Protein AF-A0A9E4HR88-F1 (afdb_monomer)

Structure (mmCIF, N/CA/C/O backbone):
data_AF-A0A9E4HR88-F1
#
_entry.id   AF-A0A9E4HR88-F1
#
loop_
_atom_site.group_PDB
_atom_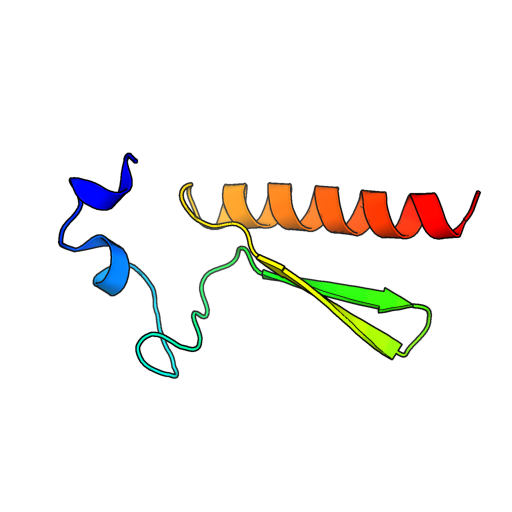site.id
_atom_site.type_symbol
_atom_site.label_atom_id
_atom_site.label_alt_id
_atom_site.label_comp_id
_atom_site.label_asym_id
_atom_site.label_entity_id
_atom_site.label_seq_id
_atom_site.pdbx_PDB_ins_code
_atom_site.Cartn_x
_atom_site.Cartn_y
_atom_site.Cartn_z
_atom_site.occupancy
_atom_site.B_iso_or_equiv
_atom_site.auth_seq_id
_atom_site.auth_comp_id
_atom_site.auth_asym_id
_atom_site.auth_atom_id
_atom_site.pdbx_PDB_model_num
ATOM 1 N N . GLU A 1 1 ? 11.318 14.950 -12.795 1.00 58.66 1 GLU A N 1
ATOM 2 C CA . GLU A 1 1 ? 10.821 13.664 -12.276 1.00 58.66 1 GLU A CA 1
ATOM 3 C C . GLU A 1 1 ? 11.751 12.533 -12.702 1.00 58.66 1 GLU A C 1
ATOM 5 O O . GLU A 1 1 ? 11.933 12.349 -13.896 1.00 58.66 1 GLU A O 1
ATOM 10 N N . GLN A 1 2 ? 12.375 11.808 -11.765 1.00 59.34 2 GLN A N 1
ATOM 11 C CA . GLN A 1 2 ? 13.399 10.780 -12.065 1.00 59.34 2 GLN A CA 1
ATOM 12 C C . GLN A 1 2 ? 12.876 9.591 -12.893 1.00 59.34 2 GLN A C 1
ATOM 14 O O . GLN A 1 2 ? 13.658 8.879 -13.520 1.00 59.34 2 GLN A O 1
ATOM 19 N N . TRP A 1 3 ? 11.562 9.356 -12.888 1.00 63.94 3 TRP A N 1
ATOM 20 C CA . TRP A 1 3 ? 10.924 8.302 -13.675 1.00 63.94 3 TRP A CA 1
ATOM 21 C C . TRP A 1 3 ? 10.792 8.662 -15.162 1.00 63.94 3 TRP A C 1
ATOM 23 O O . TRP A 1 3 ? 10.713 7.757 -15.987 1.00 63.94 3 TRP A O 1
ATOM 33 N N . ALA A 1 4 ? 10.815 9.952 -15.525 1.00 69.00 4 ALA A N 1
ATOM 34 C CA . ALA A 1 4 ? 10.655 10.399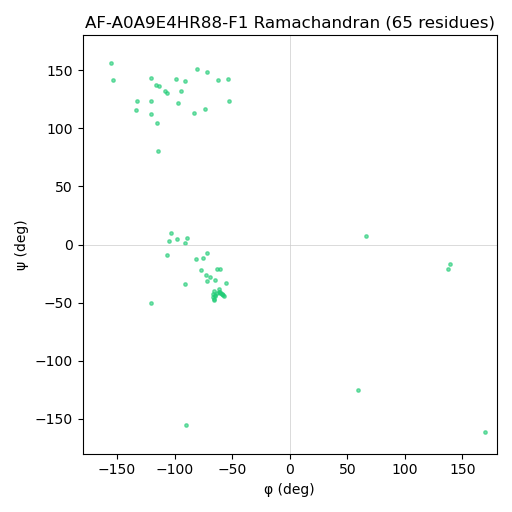 -16.913 1.00 69.00 4 ALA A CA 1
ATOM 35 C C . ALA A 1 4 ? 11.810 9.926 -17.814 1.00 69.00 4 ALA A C 1
ATOM 37 O O . ALA A 1 4 ? 11.601 9.617 -18.984 1.00 69.00 4 ALA A O 1
ATOM 38 N N . ASP A 1 5 ? 13.005 9.781 -17.237 1.00 80.06 5 ASP A N 1
ATOM 39 C CA . ASP A 1 5 ? 14.207 9.303 -17.928 1.00 80.06 5 ASP A CA 1
ATOM 40 C C . ASP A 1 5 ? 14.352 7.767 -17.879 1.00 80.06 5 ASP A C 1
ATOM 42 O O . ASP A 1 5 ? 15.357 7.209 -18.322 1.00 80.06 5 ASP A O 1
ATOM 46 N N . ARG A 1 6 ? 13.352 7.056 -17.333 1.00 74.75 6 ARG A N 1
ATOM 47 C CA . ARG A 1 6 ? 13.316 5.591 -17.213 1.00 74.75 6 ARG A CA 1
ATOM 48 C C . ARG A 1 6 ? 12.184 5.023 -18.078 1.00 74.75 6 ARG A C 1
ATOM 50 O O . ARG A 1 6 ? 11.139 4.652 -17.546 1.00 74.75 6 ARG A O 1
ATOM 57 N N . PRO A 1 7 ? 12.384 4.873 -19.401 1.00 73.81 7 PRO A N 1
ATOM 58 C CA . PRO A 1 7 ? 11.329 4.434 -20.321 1.00 73.81 7 PRO A CA 1
ATOM 59 C C . PRO A 1 7 ? 10.767 3.039 -20.002 1.00 73.81 7 PRO A C 1
ATOM 61 O O . PRO A 1 7 ? 9.648 2.728 -20.392 1.00 73.81 7 PRO A O 1
ATOM 64 N N . MET A 1 8 ? 11.515 2.215 -19.260 1.00 74.06 8 MET A N 1
ATOM 65 C CA . MET A 1 8 ? 11.090 0.880 -18.824 1.00 74.06 8 MET A CA 1
ATOM 66 C C . MET A 1 8 ? 10.531 0.842 -17.392 1.00 74.06 8 MET A C 1
ATOM 68 O O . MET A 1 8 ? 10.249 -0.244 -16.889 1.00 74.06 8 MET A O 1
ATOM 72 N N . PHE A 1 9 ? 10.377 1.984 -16.713 1.00 72.94 9 PHE A N 1
ATOM 73 C CA . PHE A 1 9 ? 9.861 2.041 -15.341 1.00 72.94 9 PHE A CA 1
ATOM 74 C C . PHE A 1 9 ? 8.469 1.401 -15.187 1.00 72.94 9 PHE A C 1
ATOM 76 O O . PHE A 1 9 ? 8.323 0.587 -14.276 1.00 72.94 9 PHE A O 1
ATOM 83 N N . PRO A 1 10 ? 7.488 1.632 -16.085 1.00 67.62 10 PRO A N 1
ATOM 84 C CA . PRO A 1 10 ? 6.189 0.957 -15.989 1.00 67.62 10 PRO A CA 1
ATOM 85 C C . PRO A 1 10 ? 6.322 -0.571 -16.079 1.00 67.62 10 PRO A C 1
ATOM 87 O O . PRO A 1 10 ? 5.763 -1.306 -15.281 1.00 67.62 10 PRO A O 1
ATOM 90 N N . THR A 1 11 ? 7.174 -1.061 -16.980 1.00 69.81 11 THR A N 1
ATOM 91 C CA . THR A 1 11 ? 7.486 -2.494 -17.132 1.00 69.81 11 THR A CA 1
ATOM 92 C C . THR A 1 11 ? 8.331 -3.093 -16.005 1.00 69.81 11 THR A C 1
ATOM 94 O O . THR A 1 11 ? 8.551 -4.301 -16.000 1.00 69.81 11 THR A O 1
ATOM 97 N N . SER A 1 12 ? 8.843 -2.283 -15.074 1.00 73.00 12 SER A N 1
ATOM 98 C CA . SER A 1 12 ? 9.578 -2.792 -13.907 1.00 73.00 12 SER A CA 1
ATOM 99 C C . SER A 1 12 ? 8.652 -3.263 -12.781 1.00 73.00 12 SER A C 1
ATOM 101 O O . SER A 1 12 ? 9.098 -3.934 -11.848 1.00 73.00 12 SER A O 1
ATOM 103 N N . LEU A 1 13 ? 7.364 -2.932 -12.879 1.00 76.25 13 LEU A N 1
ATOM 104 C CA . LEU A 1 13 ? 6.335 -3.341 -11.941 1.00 76.25 13 LEU A CA 1
ATOM 105 C C . LEU A 1 13 ? 5.703 -4.655 -12.403 1.00 76.25 13 LEU A C 1
ATOM 107 O O . LEU A 1 13 ? 5.474 -4.880 -13.592 1.00 76.25 13 LEU A O 1
ATOM 111 N N . VAL A 1 14 ? 5.422 -5.540 -11.450 1.00 82.94 14 VAL A N 1
ATOM 112 C CA . VAL A 1 14 ? 4.598 -6.716 -11.715 1.00 82.94 14 VAL A CA 1
ATOM 113 C C . VAL A 1 14 ? 3.152 -6.268 -11.601 1.00 82.94 14 VAL A C 1
ATOM 115 O O . VAL A 1 14 ? 2.689 -5.906 -10.518 1.00 82.94 14 VAL A O 1
ATOM 118 N N . GLU A 1 15 ? 2.442 -6.293 -12.721 1.00 85.69 15 GLU A N 1
ATOM 119 C CA . GLU A 1 15 ? 1.058 -5.844 -12.799 1.00 85.69 15 GLU A CA 1
ATOM 120 C C . GLU A 1 15 ? 0.116 -7.016 -13.091 1.00 85.69 15 GLU A C 1
ATOM 122 O O . GLU A 1 15 ? 0.392 -7.853 -13.950 1.00 85.69 15 GLU A O 1
ATOM 127 N N . ILE A 1 16 ? -1.015 -7.075 -12.382 1.00 87.50 16 ILE A N 1
ATOM 128 C CA . ILE A 1 16 ? -2.107 -8.023 -12.686 1.00 87.50 16 ILE A CA 1
ATOM 129 C C . ILE A 1 16 ? -3.110 -7.377 -13.646 1.00 87.50 16 ILE A C 1
ATOM 131 O O . ILE A 1 16 ? -3.693 -8.049 -14.496 1.00 87.50 16 ILE A O 1
ATOM 135 N N . ILE A 1 17 ? -3.301 -6.063 -13.518 1.00 86.69 17 ILE A N 1
ATOM 136 C CA . ILE A 1 17 ? -4.113 -5.257 -14.427 1.00 86.69 17 ILE A CA 1
ATOM 137 C C . ILE A 1 17 ? -3.181 -4.195 -15.007 1.00 86.69 17 ILE A C 1
ATOM 139 O O . ILE A 1 17 ? -2.750 -3.334 -14.235 1.00 86.69 17 ILE A O 1
ATOM 143 N N . PRO A 1 18 ? -2.867 -4.242 -16.315 1.00 82.81 18 PRO A N 1
ATOM 144 C CA . PRO A 1 18 ? -1.955 -3.291 -16.941 1.00 82.81 18 PRO A CA 1
ATOM 145 C C . PRO A 1 18 ? -2.346 -1.834 -16.667 1.00 82.81 18 PRO A C 1
ATOM 147 O O . PRO A 1 18 ? -3.475 -1.432 -16.952 1.00 82.81 18 PRO A O 1
ATOM 150 N N . GLY A 1 19 ? -1.429 -1.059 -16.089 1.00 79.69 19 GLY A N 1
ATOM 151 C CA . GLY A 1 19 ? -1.627 0.333 -15.679 1.00 79.69 19 GLY A CA 1
ATOM 152 C C . GLY A 1 19 ? -2.632 0.544 -14.539 1.00 79.69 19 GLY A C 1
ATOM 153 O O . GLY A 1 19 ? -2.984 1.686 -14.253 1.00 79.69 19 GLY A O 1
ATOM 154 N N . GLY A 1 20 ? -3.123 -0.530 -13.912 1.00 83.94 20 GLY A N 1
ATOM 155 C CA . GLY A 1 20 ? -4.173 -0.486 -12.894 1.00 83.94 20 GLY A CA 1
ATOM 156 C C . GLY A 1 20 ? -3.755 -1.053 -11.540 1.00 83.94 20 GLY A C 1
ATOM 157 O O . GLY A 1 20 ? -3.968 -0.406 -10.519 1.00 83.94 20 GLY A O 1
ATOM 158 N N . VAL A 1 21 ? -3.174 -2.259 -11.507 1.00 87.69 21 VAL A N 1
ATOM 159 C CA . VAL A 1 21 ? -2.845 -2.960 -10.252 1.00 87.69 21 VAL A CA 1
ATOM 160 C C . VAL A 1 21 ? -1.438 -3.522 -10.307 1.00 87.69 21 VAL A C 1
ATOM 162 O O . VAL A 1 21 ? -1.173 -4.448 -11.071 1.00 87.69 21 VAL A O 1
ATOM 165 N N . THR A 1 22 ? -0.584 -3.005 -9.427 1.00 88.88 22 THR A N 1
ATOM 166 C CA . THR A 1 22 ? 0.774 -3.493 -9.166 1.00 88.88 22 THR 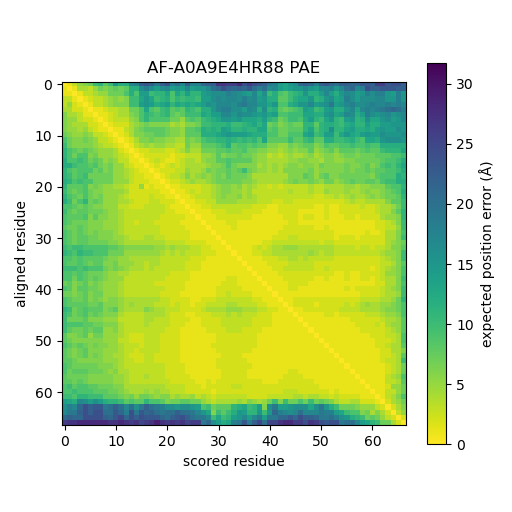A CA 1
ATOM 167 C C . THR A 1 22 ? 0.786 -4.383 -7.919 1.00 88.88 22 THR A C 1
ATOM 169 O O . THR A 1 22 ? 0.088 -4.084 -6.954 1.00 88.88 22 THR A O 1
ATOM 172 N N . VAL A 1 23 ? 1.585 -5.457 -7.913 1.00 89.06 23 VAL A N 1
ATOM 173 C CA . VAL A 1 23 ? 1.748 -6.362 -6.748 1.00 89.06 23 VAL A CA 1
ATOM 174 C C . VAL A 1 23 ? 3.069 -6.189 -6.002 1.00 89.06 23 VAL A C 1
ATOM 176 O O . VAL A 1 23 ? 3.359 -6.923 -5.057 1.00 89.06 23 VAL A O 1
ATOM 179 N N . ASN A 1 24 ? 3.889 -5.229 -6.420 1.00 90.38 24 ASN A N 1
ATOM 180 C CA . ASN A 1 24 ? 5.091 -4.851 -5.695 1.00 90.38 24 ASN A CA 1
ATOM 181 C C . ASN A 1 24 ? 4.720 -4.312 -4.295 1.00 90.38 24 ASN A C 1
ATOM 183 O O . ASN A 1 24 ? 3.736 -3.580 -4.160 1.00 90.38 24 ASN A O 1
ATOM 187 N N . PRO A 1 25 ? 5.511 -4.635 -3.256 1.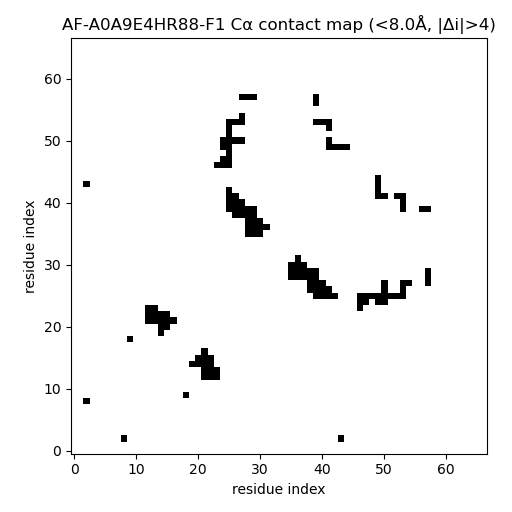00 93.31 25 PRO A N 1
ATOM 188 C CA . PRO A 1 25 ? 5.405 -3.980 -1.955 1.00 93.31 25 PRO A CA 1
ATOM 189 C C . PRO A 1 25 ? 5.489 -2.448 -2.069 1.00 93.31 25 PRO A C 1
ATOM 191 O O . PRO A 1 25 ? 6.245 -1.936 -2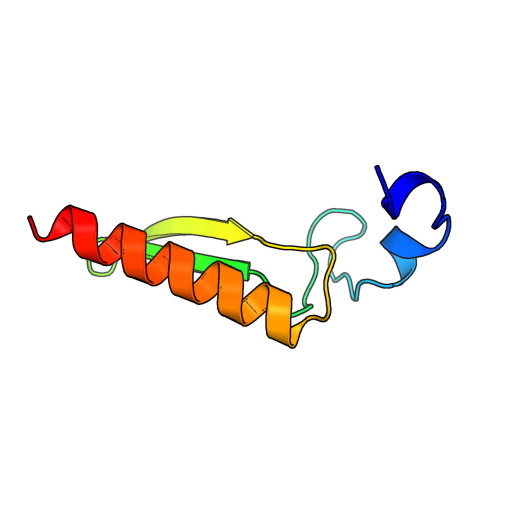.891 1.00 93.31 25 PRO A O 1
ATOM 194 N N . GLY A 1 26 ? 4.704 -1.743 -1.247 1.00 94.38 26 GLY A N 1
ATOM 195 C CA . GLY A 1 26 ? 4.555 -0.278 -1.291 1.00 94.38 26 GLY A CA 1
ATOM 196 C C . GLY A 1 26 ? 3.115 0.202 -1.081 1.00 94.38 26 GLY A C 1
ATOM 197 O O . GLY A 1 26 ? 2.894 1.362 -0.750 1.00 94.38 26 GLY A O 1
ATOM 198 N N . GLY A 1 27 ? 2.130 -0.692 -1.221 1.00 96.00 27 GLY A N 1
ATOM 199 C CA . GLY A 1 27 ? 0.737 -0.452 -0.838 1.00 96.00 27 GLY A CA 1
ATOM 200 C C . GLY A 1 27 ? 0.426 -0.949 0.577 1.00 96.00 27 GLY A C 1
ATOM 201 O O . GLY A 1 27 ? 0.749 -2.092 0.905 1.00 96.00 27 GLY A O 1
ATOM 202 N N . VAL A 1 28 ? -0.224 -0.122 1.399 1.00 97.62 28 VAL A N 1
ATOM 203 C CA . VAL A 1 28 ? -0.711 -0.479 2.744 1.00 97.62 28 VAL A CA 1
ATOM 204 C C . VAL A 1 28 ? -2.167 -0.015 2.904 1.00 97.62 28 VAL A C 1
ATOM 206 O O . VAL A 1 28 ? -2.442 1.169 2.699 1.00 97.62 28 VAL A O 1
ATOM 209 N N . PRO A 1 29 ? -3.118 -0.908 3.239 1.00 96.94 29 PRO A N 1
ATOM 210 C CA . PRO A 1 29 ? -4.511 -0.530 3.473 1.00 96.94 29 PRO A CA 1
ATOM 211 C C . PRO A 1 29 ? -4.677 0.248 4.786 1.00 96.94 29 PRO A C 1
ATOM 213 O O . PRO A 1 29 ? -3.977 -0.009 5.765 1.00 96.94 29 PRO A O 1
ATOM 216 N N . LEU A 1 30 ? -5.639 1.168 4.815 1.00 97.50 30 LEU A N 1
ATOM 217 C CA . LEU A 1 30 ? -6.023 1.936 5.996 1.00 97.50 30 LEU A CA 1
ATOM 218 C C . LEU A 1 30 ? -7.365 1.437 6.523 1.00 97.50 30 LEU A C 1
ATOM 220 O O . LEU A 1 30 ? -8.334 1.320 5.770 1.00 97.50 30 LEU A O 1
ATOM 224 N N . PHE A 1 31 ? -7.411 1.180 7.825 1.00 95.19 31 PHE A N 1
ATOM 225 C CA . PHE A 1 31 ? -8.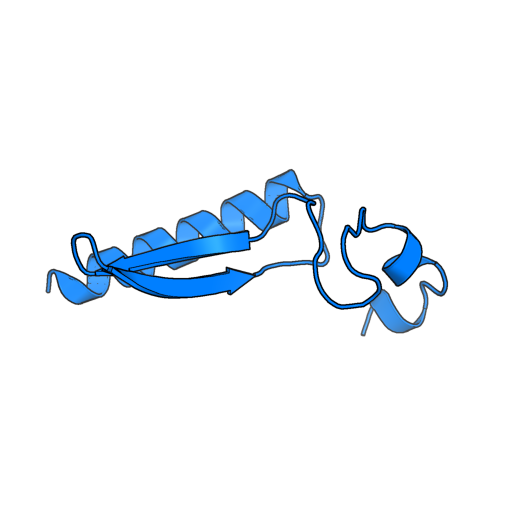603 0.712 8.526 1.00 95.19 31 PHE A CA 1
ATOM 226 C C . PHE A 1 31 ? -9.021 1.671 9.640 1.00 95.19 31 PHE A C 1
ATOM 228 O O . PHE A 1 31 ? -8.162 2.192 10.348 1.00 95.19 31 PHE A O 1
ATOM 235 N N . GLU A 1 32 ? -10.330 1.823 9.823 1.00 93.12 32 GLU A N 1
ATOM 236 C CA . GLU A 1 32 ? -10.973 2.373 11.019 1.00 93.12 32 GLU A CA 1
ATOM 237 C C . GLU A 1 32 ? -11.803 1.248 11.657 1.00 93.12 32 GLU A C 1
ATOM 239 O O . GLU A 1 32 ? -12.837 0.828 11.127 1.00 93.12 32 GLU A O 1
ATOM 244 N N . GLY A 1 33 ? -11.309 0.682 12.763 1.00 90.56 33 GLY A N 1
ATOM 245 C CA . GLY A 1 33 ? -11.835 -0.583 13.283 1.00 90.56 33 GLY A CA 1
ATOM 246 C C . GLY A 1 33 ? -11.688 -1.708 12.250 1.00 90.56 33 GLY A C 1
ATOM 247 O O . GLY A 1 33 ? -10.594 -1.939 11.741 1.00 90.56 33 GLY A O 1
ATOM 248 N N . ASP A 1 34 ? -12.793 -2.378 11.917 1.00 94.56 34 ASP A N 1
ATOM 249 C CA . ASP A 1 34 ? -12.827 -3.456 10.913 1.00 94.56 34 ASP A CA 1
ATOM 250 C C . ASP A 1 34 ? -13.133 -2.957 9.486 1.00 94.56 34 ASP A C 1
ATOM 252 O O . ASP A 1 34 ? -13.233 -3.752 8.547 1.00 94.56 34 ASP A O 1
ATOM 256 N N . VAL A 1 35 ? -13.312 -1.646 9.294 1.00 96.38 35 VAL A N 1
ATOM 257 C CA . VAL A 1 35 ? -13.685 -1.064 7.999 1.00 96.38 35 VAL A CA 1
ATOM 258 C C . VAL A 1 35 ? -12.440 -0.562 7.277 1.00 96.38 35 VAL A C 1
ATOM 260 O O . VAL A 1 35 ? -11.736 0.310 7.777 1.00 96.38 35 VAL A O 1
ATOM 263 N N . CYS A 1 36 ? -12.181 -1.081 6.074 1.00 96.06 36 CYS A N 1
ATOM 264 C CA . CYS A 1 36 ? -11.164 -0.526 5.181 1.00 96.06 36 CYS A CA 1
ATOM 265 C C . CYS A 1 36 ? -11.680 0.788 4.581 1.00 96.06 36 CYS A C 1
ATOM 267 O O . CYS A 1 36 ? -12.673 0.787 3.851 1.00 96.06 36 CYS A O 1
ATOM 269 N N . VAL A 1 37 ? -11.010 1.897 4.888 1.00 97.19 37 VAL A N 1
ATOM 270 C CA . VAL A 1 37 ? -11.411 3.256 4.482 1.00 97.19 37 VAL A CA 1
ATOM 271 C C . VAL A 1 37 ? -10.534 3.831 3.369 1.00 97.19 37 VAL A C 1
ATOM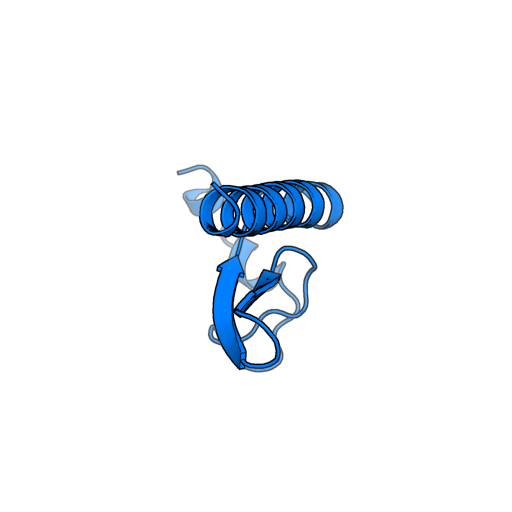 273 O O . VAL A 1 37 ? -10.864 4.858 2.780 1.00 97.19 37 VAL A O 1
ATOM 276 N N . GLY A 1 38 ? -9.430 3.162 3.034 1.00 97.12 38 GLY A N 1
ATOM 277 C CA . GLY A 1 38 ? -8.525 3.605 1.980 1.00 97.12 38 GLY A CA 1
ATOM 278 C C . GLY A 1 38 ? -7.217 2.825 1.948 1.00 97.12 38 GLY A C 1
ATOM 279 O O . GLY A 1 38 ? -7.115 1.724 2.485 1.00 97.12 38 GLY A O 1
ATOM 280 N N . ALA A 1 39 ? -6.204 3.401 1.303 1.00 97.19 39 ALA A N 1
ATOM 281 C CA . ALA A 1 39 ? -4.853 2.857 1.256 1.00 97.19 39 ALA A CA 1
ATOM 282 C C . ALA A 1 39 ? -3.824 3.964 0.991 1.00 97.19 39 ALA A C 1
ATOM 284 O O . ALA A 1 39 ? -4.142 4.990 0.388 1.00 97.19 39 ALA A O 1
ATOM 285 N N . ILE A 1 40 ? -2.579 3.717 1.391 1.00 97.56 40 ILE A N 1
ATOM 286 C CA . ILE A 1 40 ? -1.406 4.509 1.016 1.00 97.56 40 ILE A CA 1
ATOM 287 C C . ILE A 1 40 ? -0.573 3.682 0.042 1.00 97.56 40 ILE A C 1
ATOM 289 O O . ILE A 1 40 ? -0.306 2.510 0.298 1.00 97.56 40 ILE A O 1
ATOM 293 N N . GLY A 1 41 ? -0.165 4.296 -1.068 1.00 95.50 41 GLY A N 1
ATOM 294 C CA . GLY A 1 41 ? 0.755 3.711 -2.040 1.00 95.50 41 GLY A CA 1
ATOM 295 C C . GLY A 1 41 ? 2.007 4.568 -2.180 1.00 95.50 41 GLY A C 1
ATOM 296 O O . GLY A 1 41 ? 1.906 5.751 -2.501 1.00 95.50 41 GLY A O 1
ATOM 297 N N . VAL A 1 42 ? 3.175 3.972 -1.958 1.00 95.81 42 VAL A N 1
ATOM 298 C CA . VAL A 1 42 ? 4.486 4.590 -2.189 1.00 95.81 42 VAL A CA 1
ATOM 299 C C . VAL A 1 42 ? 5.201 3.808 -3.282 1.00 95.81 42 VAL A C 1
ATOM 301 O O . VAL A 1 42 ? 5.150 2.581 -3.311 1.00 95.81 42 VAL A O 1
ATOM 304 N N . GLY A 1 43 ? 5.845 4.527 -4.198 1.00 90.62 43 GLY A N 1
ATOM 305 C CA . GLY A 1 43 ? 6.601 3.928 -5.287 1.00 90.62 43 GLY A CA 1
ATOM 306 C C . GLY A 1 43 ? 7.710 4.850 -5.772 1.00 90.62 43 GLY A C 1
ATOM 307 O O . GLY A 1 43 ? 7.524 6.064 -5.875 1.00 90.62 43 GLY A O 1
ATOM 308 N N . GLY A 1 44 ? 8.856 4.261 -6.101 1.00 87.62 44 GLY A N 1
ATOM 309 C CA . GLY A 1 44 ? 9.998 4.959 -6.698 1.00 87.62 44 GLY A CA 1
ATOM 310 C C . GLY A 1 44 ? 11.347 4.549 -6.107 1.00 87.62 44 GLY A C 1
ATOM 311 O O . GLY A 1 44 ? 12.372 4.740 -6.770 1.00 87.62 44 GLY A O 1
ATOM 312 N N . GLY A 1 45 ? 11.349 3.977 -4.898 1.00 88.19 45 GLY A N 1
ATOM 313 C CA . GLY A 1 45 ? 12.503 3.361 -4.253 1.00 88.19 45 GLY A CA 1
ATOM 314 C C . GLY A 1 45 ? 12.641 1.871 -4.579 1.00 88.19 45 GLY A C 1
ATOM 315 O O . GLY A 1 45 ? 12.211 1.391 -5.629 1.00 88.19 45 GLY A O 1
ATOM 316 N N . SER A 1 46 ? 13.298 1.123 -3.686 1.00 90.12 46 SER A N 1
ATOM 317 C CA . SER A 1 46 ? 13.207 -0.341 -3.706 1.00 90.12 46 SER A CA 1
ATOM 318 C C . SER A 1 46 ? 11.897 -0.769 -3.031 1.00 90.12 46 SER A C 1
ATOM 320 O O . SER A 1 46 ? 11.467 -0.090 -2.097 1.00 90.12 46 SER A O 1
ATOM 322 N N . PRO A 1 47 ? 11.289 -1.914 -3.402 1.00 90.75 47 PRO A N 1
ATOM 323 C CA . PRO A 1 47 ? 9.996 -2.311 -2.836 1.00 90.75 47 PRO A CA 1
ATOM 3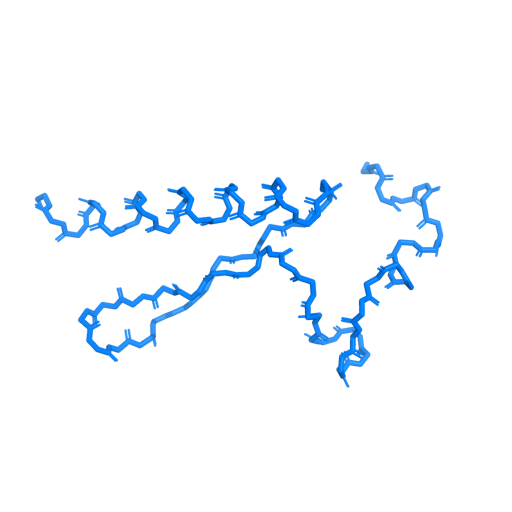24 C C . PRO A 1 47 ? 9.976 -2.395 -1.302 1.00 90.75 47 PRO A C 1
ATOM 326 O O . PRO A 1 47 ? 8.971 -2.099 -0.665 1.00 90.75 47 PRO A O 1
ATOM 329 N N . HIS A 1 48 ? 11.100 -2.779 -0.691 1.00 94.50 48 HIS A N 1
ATOM 330 C CA . HIS A 1 48 ? 11.231 -2.816 0.764 1.00 94.50 48 HIS A CA 1
ATOM 331 C C . HIS A 1 48 ? 11.157 -1.416 1.389 1.00 94.50 48 HIS A C 1
ATOM 333 O O . HIS A 1 48 ? 10.387 -1.224 2.324 1.00 94.50 48 HIS A O 1
ATOM 339 N N . ILE A 1 49 ? 11.893 -0.444 0.839 1.00 96.06 49 ILE A N 1
ATOM 340 C CA . ILE A 1 49 ? 11.876 0.949 1.312 1.00 96.06 49 ILE A CA 1
ATOM 341 C C . ILE A 1 49 ? 10.493 1.569 1.086 1.00 96.06 49 ILE A C 1
ATOM 343 O O . ILE A 1 49 ? 9.955 2.219 1.978 1.00 96.06 49 ILE A O 1
ATOM 347 N N . ASP A 1 50 ? 9.894 1.333 -0.084 1.00 95.25 50 ASP A N 1
ATOM 348 C CA . ASP A 1 50 ? 8.554 1.827 -0.408 1.00 95.25 50 ASP A CA 1
ATOM 349 C C . ASP A 1 50 ? 7.515 1.292 0.599 1.00 95.25 50 ASP A C 1
ATOM 351 O O . ASP A 1 50 ? 6.685 2.049 1.106 1.00 95.25 50 ASP A O 1
ATOM 355 N N . HIS A 1 51 ? 7.601 0.007 0.965 1.00 97.06 51 HIS A N 1
ATOM 356 C CA . HIS A 1 51 ? 6.740 -0.583 1.990 1.00 97.06 51 HIS A CA 1
ATOM 357 C C . HIS A 1 51 ? 6.974 0.008 3.387 1.00 97.06 51 HIS A C 1
ATOM 359 O O . HIS A 1 51 ? 5.999 0.319 4.067 1.00 97.06 51 HIS A O 1
ATOM 365 N N . GLU A 1 52 ? 8.227 0.187 3.816 1.00 98.25 52 GLU A N 1
ATOM 366 C CA . GLU A 1 52 ? 8.542 0.779 5.125 1.00 98.25 52 GLU A CA 1
ATOM 367 C C . GLU A 1 52 ? 7.967 2.193 5.265 1.00 98.25 52 GLU A C 1
ATOM 369 O O . GLU A 1 52 ? 7.364 2.522 6.288 1.00 98.25 52 GLU A O 1
ATOM 374 N N . ILE A 1 53 ? 8.087 3.014 4.218 1.00 98.31 53 ILE A N 1
ATOM 375 C CA . ILE A 1 53 ? 7.535 4.373 4.198 1.00 98.31 53 ILE A CA 1
ATOM 376 C C . ILE A 1 53 ? 6.002 4.334 4.251 1.00 98.31 53 ILE A C 1
ATOM 378 O O . ILE A 1 53 ? 5.398 5.049 5.053 1.00 98.31 53 ILE A O 1
ATOM 382 N N . ALA A 1 54 ? 5.365 3.496 3.426 1.00 98.19 54 ALA A N 1
ATOM 383 C CA . ALA A 1 54 ? 3.909 3.363 3.407 1.00 98.19 54 ALA A CA 1
ATOM 384 C C . ALA A 1 54 ? 3.357 2.869 4.757 1.00 98.19 54 ALA A C 1
ATOM 386 O O . ALA A 1 54 ? 2.347 3.384 5.237 1.00 98.19 54 ALA A O 1
ATOM 387 N N . ALA A 1 55 ? 4.040 1.913 5.394 1.00 97.94 55 ALA A N 1
ATOM 388 C CA . ALA A 1 55 ? 3.661 1.372 6.695 1.00 97.94 55 ALA A CA 1
ATOM 389 C C . ALA A 1 55 ? 3.796 2.415 7.812 1.00 97.94 55 ALA A C 1
ATOM 391 O O . ALA A 1 55 ? 2.868 2.580 8.600 1.00 97.94 55 ALA A O 1
ATOM 392 N N . ALA A 1 56 ? 4.899 3.169 7.849 1.00 97.94 56 ALA A N 1
ATOM 393 C CA . ALA A 1 56 ? 5.087 4.240 8.827 1.00 97.94 56 ALA A CA 1
ATOM 394 C C . ALA A 1 56 ? 4.024 5.345 8.686 1.00 97.94 56 ALA A C 1
ATOM 396 O O . ALA A 1 56 ? 3.526 5.871 9.683 1.00 97.94 56 ALA A O 1
ATOM 397 N N . ALA A 1 57 ? 3.637 5.681 7.452 1.00 97.75 57 ALA A N 1
ATOM 398 C CA . ALA A 1 57 ? 2.566 6.639 7.197 1.00 97.75 57 ALA A CA 1
ATOM 399 C C . ALA A 1 57 ? 1.196 6.118 7.670 1.00 97.75 57 ALA A C 1
ATOM 401 O O . ALA A 1 57 ? 0.444 6.861 8.301 1.00 97.75 57 ALA A O 1
ATOM 402 N N . ALA A 1 58 ? 0.889 4.841 7.416 1.00 97.06 58 ALA A N 1
ATOM 403 C CA . ALA A 1 58 ? -0.337 4.207 7.899 1.00 97.06 58 ALA A CA 1
ATOM 404 C C . ALA A 1 58 ? -0.385 4.149 9.436 1.00 97.06 58 ALA A C 1
ATOM 406 O O . ALA A 1 58 ? -1.406 4.472 10.037 1.00 97.06 58 ALA A O 1
ATOM 407 N N . GLU A 1 59 ? 0.739 3.831 10.083 1.00 96.44 59 GLU A N 1
ATOM 408 C CA . GLU A 1 59 ? 0.853 3.844 11.544 1.00 96.44 59 GLU A CA 1
ATOM 409 C C . GLU A 1 59 ? 0.590 5.246 12.117 1.00 96.44 59 GLU A C 1
ATOM 411 O O . GLU A 1 59 ? -0.095 5.392 13.131 1.00 96.44 59 GLU A O 1
ATOM 416 N N . GLN A 1 60 ? 1.101 6.294 11.465 1.00 96.12 60 GLN A N 1
ATOM 417 C CA . GLN A 1 60 ? 0.854 7.671 11.886 1.00 96.12 60 GLN A CA 1
ATOM 418 C C . GLN A 1 60 ? -0.621 8.072 11.739 1.00 96.12 60 GLN A C 1
ATOM 420 O O . GLN A 1 60 ? -1.145 8.741 12.629 1.00 96.12 60 GLN A O 1
ATOM 425 N N . PHE A 1 61 ? -1.290 7.649 10.660 1.00 93.62 61 PHE A N 1
ATOM 426 C CA . PHE A 1 61 ? -2.732 7.846 10.473 1.00 93.62 61 PHE A CA 1
ATOM 427 C C . PHE A 1 61 ? -3.534 7.208 11.620 1.00 93.62 61 PHE A C 1
ATOM 429 O O . PHE A 1 61 ? -4.412 7.840 12.199 1.00 93.62 61 PHE A O 1
ATOM 436 N N . HIS A 1 62 ? -3.173 5.995 12.040 1.00 89.94 62 HIS A N 1
ATOM 437 C CA . HIS A 1 62 ? -3.842 5.331 13.166 1.00 89.94 62 HIS A CA 1
ATOM 438 C C . HIS A 1 62 ? -3.571 5.982 14.522 1.00 89.94 62 HIS A C 1
ATOM 440 O O . HIS A 1 62 ? -4.416 5.920 15.411 1.00 89.94 62 HIS A O 1
ATOM 446 N N . LYS A 1 63 ? -2.419 6.637 14.694 1.00 86.4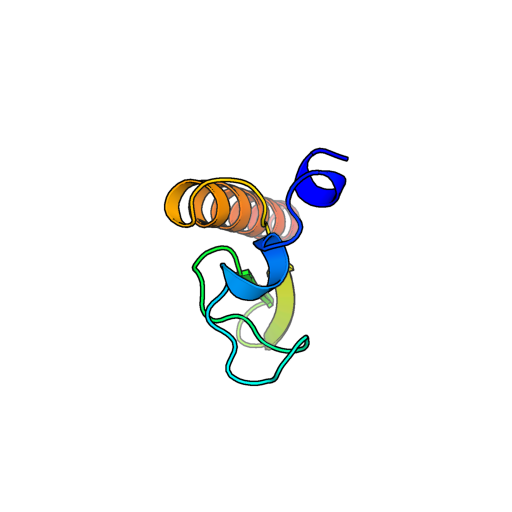4 63 LYS A N 1
ATOM 447 C CA . LYS A 1 63 ? -2.113 7.393 15.917 1.00 86.44 63 LYS A CA 1
ATOM 448 C C . LYS A 1 63 ? -2.923 8.685 16.036 1.00 86.44 63 LYS A C 1
ATOM 450 O O . LYS A 1 63 ? -3.217 9.079 17.161 1.00 86.44 63 LYS A O 1
ATOM 455 N N . SER A 1 64 ? -3.281 9.345 14.929 1.00 73.00 64 SER A N 1
ATOM 456 C CA . SER A 1 64 ? -4.086 10.578 14.979 1.00 73.00 64 SER A CA 1
ATOM 457 C C . SER A 1 64 ? -5.553 10.346 15.343 1.00 73.00 64 SER A C 1
ATOM 459 O O . SER A 1 64 ? -6.155 11.233 15.931 1.00 73.00 64 SER A O 1
ATOM 461 N N . GLU A 1 65 ? -6.100 9.160 15.069 1.00 62.94 65 GLU A N 1
ATOM 462 C CA . GLU A 1 65 ? -7.476 8.783 15.443 1.00 62.94 65 GLU A CA 1
ATOM 463 C C . GLU A 1 65 ? -7.631 8.464 16.945 1.00 62.94 65 GLU A C 1
ATOM 465 O O . GLU A 1 65 ? -8.743 8.324 17.452 1.00 62.94 65 GLU A O 1
ATOM 470 N N . GLY A 1 66 ? -6.515 8.325 17.671 1.00 56.06 66 GLY A N 1
ATOM 471 C CA . GLY A 1 66 ? -6.481 8.025 19.106 1.00 56.06 66 GLY A CA 1
ATOM 472 C C . GLY A 1 66 ? -6.171 9.217 20.023 1.00 56.06 66 GLY A C 1
ATOM 473 O O . GLY A 1 66 ? -5.901 8.982 21.203 1.00 56.06 66 GLY A O 1
ATOM 474 N N . ALA A 1 67 ? -6.150 10.452 19.500 1.00 47.06 67 ALA A N 1
ATOM 475 C CA . ALA A 1 67 ? -5.834 11.687 20.233 1.00 47.06 67 ALA A CA 1
ATOM 476 C C . ALA A 1 67 ? -7.075 12.527 20.574 1.00 47.06 67 ALA A C 1
ATOM 478 O O . ALA A 1 67 ? -7.996 12.606 19.733 1.00 47.06 67 ALA A O 1
#

pLDDT: mean 86.53, std 12.46, range [47.06, 98.31]

Radius of gyration: 14.08 Å; Cα contacts (8 Å, |Δi|>4): 74; chains: 1; bounding box: 28×22×41 Å

Mean predicted aligned error: 5.89 Å

Solvent-accessible surface area (backbone atoms only — not comparable to full-atom values): 4150 Å² total; per-residue (Å²): 116,84,64,76,83,36,91,57,53,76,76,71,52,55,56,87,38,87,99,74,37,70,73,58,56,6,67,34,77,35,64,61,86,95,43,77,76,51,68,40,77,37,82,86,70,54,45,68,57,16,28,54,54,20,47,56,52,48,53,50,55,61,54,62,77,73,111

Foldseek 3Di:
DVCVVVPCVQVVFDAPDRVPGGPQAQKDFADDVPDGPGIGGADDDHSVVSNVVRVVVSVVVVVVVVD

Sequence (67 aa):
EQWADRPMFPTSLVEIIPGGVTVNPGGVPLFEGDVCVGAIGVGGGSPHIDHEIAAAAAEQFHKSEGA

Secondary structure (DSSP, 8-state):
-TTTT-TTSGGGS-EEETTTEE-SS-EEEEEETTEEEEEEE--SS-HHHHHHHHHHHHHHHHHHTT-